Protein AF-A0A9E0ZSP9-F1 (afdb_monomer)

pLDDT: mean 90.33, std 8.53, range [64.0, 98.12]

Mean predicted aligned error: 5.54 Å

Solvent-accessible surface area (backbone atoms only — not comparable to full-atom values): 7535 Å² total; per-residue (Å²): 134,90,54,64,88,83,47,91,58,94,72,34,68,82,88,84,89,86,81,55,94,86,72,55,90,73,70,65,66,58,60,52,59,57,53,61,76,40,58,91,39,47,57,77,89,76,84,87,84,87,83,82,82,86,48,73,93,49,70,89,42,49,76,48,80,47,74,24,92,43,72,66,59,42,52,59,48,48,59,50,46,64,73,74,44,70,66,82,46,76,47,71,58,90,79,84,91,49,88,94,54,84,85,70,62,54,41,34,38,37,32,62

Nearest PDB structures (foldseek):
  8h26-assembly2_B  TM=4.231E-01  e=3.051E+00  Staphylococcus aureus subsp. aureus NCTC 8325
  4pg7-assembly1_A  TM=3.092E-01  e=1.329E+00  Staphylococcus aureus M1064
  7mxk-assembly1_A  TM=3.365E-01  e=2.862E+00  Corynebacterium glutamicum ATCC 13032

Radius of gyration: 17.58 Å; Cα contacts (8 Å, |Δi|>4): 89; chains: 1; bounding box: 42×25×49 Å

Foldseek 3Di:
DDAPVRDPDPQADDDDDDDDPVRDDDDVVVVVVVCVVCPVRHRPPDDDDDDPPPCVVQNPWDKDKDWAQDPVRVVVVVVVDVVPHDWPDKDWDDDDDDPVPPRGTGIMMTID

Structure (mmCIF, N/CA/C/O backbone):
data_AF-A0A9E0ZSP9-F1
#
_entry.id   AF-A0A9E0ZSP9-F1
#
loop_
_atom_site.group_PDB
_atom_site.id
_atom_site.type_symbol
_atom_site.label_atom_id
_atom_site.label_alt_id
_atom_site.label_comp_id
_atom_site.label_asym_id
_atom_site.label_entity_id
_atom_site.label_seq_id
_atom_site.pdbx_PDB_ins_code
_atom_site.Cartn_x
_atom_site.Cartn_y
_atom_site.Cartn_z
_atom_site.occupancy
_atom_site.B_iso_or_equiv
_atom_site.auth_seq_id
_atom_site.auth_comp_id
_atom_site.auth_asym_id
_atom_site.auth_atom_id
_atom_site.pdbx_PDB_model_num
ATOM 1 N N . MET A 1 1 ? 10.870 -1.294 -31.245 1.00 64.00 1 MET A N 1
ATOM 2 C CA . MET A 1 1 ? 9.945 -0.414 -30.499 1.00 64.00 1 MET A CA 1
ATOM 3 C C . MET A 1 1 ? 10.780 0.330 -29.470 1.00 64.00 1 MET A C 1
ATOM 5 O O . MET A 1 1 ? 11.561 -0.335 -28.803 1.00 64.00 1 MET A O 1
ATOM 9 N N . LEU A 1 2 ? 10.692 1.660 -29.412 1.00 67.56 2 LEU A N 1
ATOM 10 C CA . LEU A 1 2 ? 11.401 2.477 -28.413 1.00 67.56 2 LEU A CA 1
ATOM 11 C C . LEU A 1 2 ? 10.712 2.337 -27.046 1.00 67.56 2 LEU A C 1
ATOM 13 O O . LEU A 1 2 ? 9.494 2.145 -27.013 1.00 67.56 2 LEU A O 1
ATOM 17 N N . LYS A 1 3 ? 11.468 2.403 -25.944 1.00 69.12 3 LYS A N 1
ATOM 18 C CA . LYS A 1 3 ? 10.939 2.241 -24.576 1.00 69.12 3 LYS A CA 1
ATOM 19 C C . LYS A 1 3 ? 10.797 3.590 -23.859 1.00 69.12 3 LYS A C 1
ATOM 21 O O . LYS A 1 3 ? 11.527 4.538 -24.143 1.00 69.12 3 LYS A O 1
ATOM 26 N N . GLU A 1 4 ? 9.866 3.675 -22.907 1.00 69.06 4 GLU A N 1
ATOM 27 C CA . GLU A 1 4 ? 9.772 4.832 -22.005 1.00 69.06 4 GLU A CA 1
ATOM 28 C C . GLU A 1 4 ? 11.056 4.954 -21.172 1.00 69.06 4 GLU A C 1
ATOM 30 O O . GLU A 1 4 ? 11.565 3.956 -20.663 1.00 69.06 4 GLU A O 1
ATOM 35 N N . GLY A 1 5 ? 11.592 6.172 -21.073 1.00 70.38 5 GLY A N 1
ATOM 36 C CA . GLY A 1 5 ? 12.913 6.457 -20.495 1.00 70.38 5 GLY A CA 1
ATOM 37 C C . GLY A 1 5 ? 13.996 6.734 -21.546 1.00 70.38 5 GLY A C 1
ATOM 38 O O . GLY A 1 5 ? 14.915 7.497 -21.270 1.00 70.38 5 GLY A O 1
ATOM 39 N N . GLU A 1 6 ? 13.851 6.206 -22.768 1.00 78.06 6 GLU A N 1
ATOM 40 C CA . GLU A 1 6 ? 14.659 6.603 -23.938 1.00 78.06 6 GLU A CA 1
ATOM 41 C C . GLU A 1 6 ? 14.008 7.786 -24.671 1.00 78.06 6 GLU A C 1
ATOM 43 O O . GLU A 1 6 ? 14.679 8.718 -25.111 1.00 78.06 6 GLU A O 1
ATOM 48 N N . ILE A 1 7 ? 12.676 7.760 -24.759 1.00 77.12 7 ILE A N 1
ATOM 49 C CA . ILE A 1 7 ? 11.818 8.856 -25.214 1.00 77.12 7 ILE A CA 1
ATOM 50 C C . ILE A 1 7 ? 10.584 8.934 -24.306 1.00 77.12 7 ILE A C 1
ATOM 52 O O . ILE A 1 7 ? 10.183 7.930 -23.715 1.00 77.12 7 ILE A O 1
ATOM 56 N N . ARG A 1 8 ? 9.955 10.112 -24.200 1.00 75.00 8 ARG A N 1
ATOM 57 C CA . ARG A 1 8 ? 8.675 10.256 -23.487 1.00 75.00 8 ARG A CA 1
ATOM 58 C C . ARG A 1 8 ? 7.550 9.658 -24.332 1.00 75.00 8 ARG A C 1
ATOM 60 O O . ARG A 1 8 ? 7.362 10.116 -25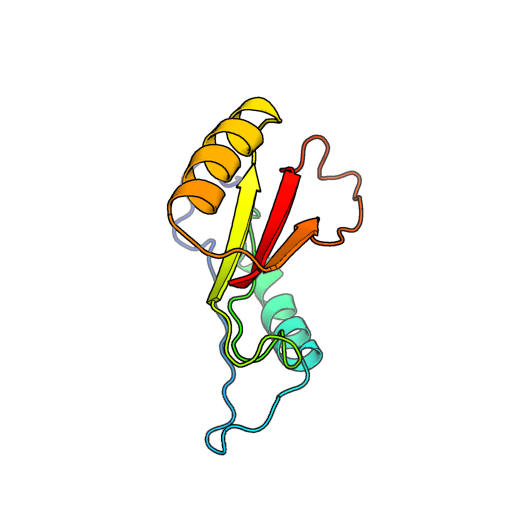.460 1.00 75.00 8 ARG A O 1
ATOM 67 N N . ILE A 1 9 ? 6.774 8.711 -23.796 1.00 71.56 9 ILE A N 1
ATOM 68 C CA . ILE A 1 9 ? 5.617 8.108 -24.486 1.00 71.56 9 ILE A CA 1
ATOM 69 C C . ILE A 1 9 ? 4.320 8.560 -23.788 1.00 71.56 9 ILE A C 1
ATOM 71 O O . ILE A 1 9 ? 3.887 7.965 -22.803 1.00 71.56 9 ILE A O 1
ATOM 75 N N . PRO A 1 10 ? 3.630 9.606 -24.291 1.00 64.44 10 PRO A N 1
ATOM 76 C CA . PRO A 1 10 ? 2.458 10.176 -23.616 1.00 64.44 10 PRO A CA 1
ATOM 77 C C . PRO A 1 10 ? 1.282 9.201 -23.445 1.00 64.44 10 PRO A C 1
ATOM 79 O O . PRO A 1 10 ? 0.421 9.421 -22.599 1.00 64.44 10 PRO A O 1
ATOM 82 N N . SER A 1 11 ? 1.223 8.139 -24.256 1.00 67.50 11 SER A N 1
ATOM 83 C CA . SER A 1 11 ? 0.122 7.171 -24.318 1.00 67.50 11 SER A CA 1
ATOM 84 C C . SER A 1 11 ? 0.315 5.910 -23.458 1.00 67.50 11 SER A C 1
ATOM 86 O O . SER A 1 11 ? -0.464 4.972 -23.603 1.00 67.50 11 SER A O 1
ATOM 88 N N . GLY A 1 12 ? 1.313 5.884 -22.566 1.00 71.19 12 GLY A N 1
ATOM 89 C CA . GLY A 1 12 ? 1.726 4.706 -21.784 1.00 71.19 12 GLY A CA 1
ATOM 90 C C . GLY A 1 12 ? 0.933 4.391 -20.504 1.00 71.19 12 GLY A C 1
ATOM 91 O O . GLY A 1 12 ? 1.412 3.613 -19.678 1.00 71.19 12 GLY A O 1
ATOM 92 N N . CYS A 1 13 ? -0.238 5.007 -20.299 1.00 80.06 13 CYS A N 1
ATOM 93 C CA . CYS A 1 13 ? -1.022 4.886 -19.064 1.00 80.06 13 CYS A CA 1
ATOM 94 C C . CYS A 1 13 ? -2.442 4.362 -19.320 1.00 80.06 13 CYS A C 1
ATOM 96 O O . CYS A 1 13 ? -3.061 4.632 -20.355 1.00 80.06 13 CYS A O 1
ATOM 98 N N . ALA A 1 14 ? -2.982 3.650 -18.332 1.00 86.31 14 ALA A N 1
ATOM 99 C CA . ALA A 1 14 ? -4.343 3.133 -18.347 1.00 86.31 14 ALA A CA 1
ATOM 100 C C . ALA A 1 14 ? -4.913 3.062 -16.921 1.00 86.31 14 ALA A C 1
ATOM 102 O O . ALA A 1 14 ? -4.162 2.947 -15.953 1.00 86.31 14 ALA A O 1
ATOM 103 N N . ILE A 1 15 ? -6.238 3.158 -16.796 1.00 89.75 15 ILE A N 1
ATOM 104 C CA . ILE A 1 15 ? -6.941 3.139 -15.511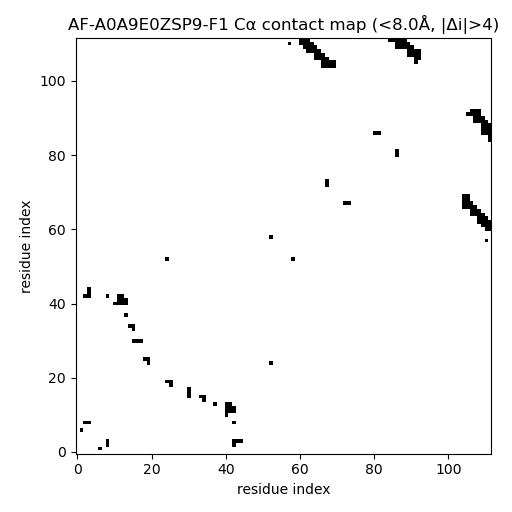 1.00 89.75 15 ILE A CA 1
ATOM 105 C C . ILE A 1 15 ? -8.264 2.385 -15.636 1.00 89.75 15 ILE A C 1
ATOM 107 O O . ILE A 1 15 ? -8.994 2.556 -16.613 1.00 89.75 15 ILE A O 1
ATOM 111 N N . ALA A 1 16 ? -8.579 1.575 -14.627 1.00 92.56 16 ALA A N 1
ATOM 112 C CA . ALA A 1 16 ? -9.874 0.935 -14.437 1.00 92.56 16 ALA A CA 1
ATOM 113 C C . ALA A 1 16 ? -10.388 1.242 -13.028 1.00 92.56 16 ALA A C 1
ATOM 115 O O . ALA A 1 16 ? -9.603 1.343 -12.086 1.00 92.56 16 ALA A O 1
ATOM 116 N N . ALA A 1 17 ? -11.706 1.350 -12.878 1.00 94.44 17 ALA A N 1
ATOM 117 C CA . ALA A 1 17 ? -12.355 1.517 -11.585 1.00 94.44 17 ALA A CA 1
ATOM 118 C C . ALA A 1 17 ? -13.661 0.719 -11.547 1.00 94.44 17 ALA A C 1
ATOM 120 O O . ALA A 1 17 ? -14.373 0.628 -12.547 1.00 94.44 17 ALA A O 1
ATOM 121 N N . ILE A 1 18 ? -13.970 0.147 -10.385 1.00 95.06 18 ILE A N 1
ATOM 122 C CA . ILE A 1 18 ? -15.218 -0.571 -10.116 1.00 95.06 18 ILE A CA 1
ATOM 123 C C . ILE A 1 18 ? -15.702 -0.135 -8.732 1.00 95.06 18 ILE A C 1
ATOM 125 O O . ILE A 1 18 ? -14.909 -0.054 -7.796 1.00 95.06 18 ILE A O 1
ATOM 129 N N . ILE A 1 19 ? -16.999 0.143 -8.606 1.00 95.00 19 ILE A N 1
ATOM 130 C CA . ILE A 1 19 ? -17.643 0.507 -7.340 1.00 95.00 19 ILE A CA 1
ATOM 131 C C . ILE A 1 19 ? -19.014 -0.166 -7.241 1.00 95.00 19 ILE A C 1
ATOM 133 O O . ILE A 1 19 ? -19.806 -0.113 -8.184 1.00 95.00 19 ILE A O 1
ATOM 137 N N . ASP A 1 20 ? -19.319 -0.773 -6.093 1.00 94.31 20 ASP A N 1
ATOM 138 C CA . ASP A 1 20 ? -20.687 -1.181 -5.774 1.00 94.31 20 ASP A CA 1
ATOM 139 C C . ASP A 1 20 ? -21.427 0.002 -5.137 1.00 94.31 20 ASP A C 1
ATOM 141 O O . ASP A 1 20 ? -21.125 0.432 -4.023 1.00 94.31 20 ASP A O 1
ATOM 145 N N . ARG A 1 21 ? -22.440 0.525 -5.835 1.00 95.44 21 ARG A N 1
ATOM 146 C CA . ARG A 1 21 ? -23.253 1.661 -5.368 1.00 95.44 21 ARG A CA 1
ATOM 147 C C . ARG A 1 21 ? -24.085 1.357 -4.117 1.00 95.44 21 ARG A C 1
ATOM 149 O O . ARG A 1 21 ? -24.598 2.287 -3.505 1.00 95.44 21 ARG A O 1
ATOM 156 N N . LYS A 1 22 ? -24.240 0.084 -3.745 1.00 95.75 22 LYS A N 1
ATOM 157 C CA . LYS A 1 22 ? -24.868 -0.356 -2.491 1.00 95.75 22 LYS A CA 1
ATOM 158 C C . LYS A 1 22 ? -23.862 -0.444 -1.336 1.00 95.75 22 LYS A C 1
ATOM 160 O O . LYS A 1 22 ? -24.256 -0.830 -0.241 1.00 95.75 22 LYS A O 1
ATOM 165 N N . GLY A 1 23 ? -22.585 -0.133 -1.576 1.00 90.25 23 GLY A N 1
ATOM 166 C CA . GLY A 1 23 ? -21.523 -0.151 -0.568 1.00 90.25 23 GLY A CA 1
ATOM 167 C C . GLY A 1 23 ? -21.072 -1.552 -0.155 1.00 90.25 23 GLY A C 1
ATOM 168 O O . GLY A 1 23 ? -20.453 -1.706 0.895 1.00 90.25 23 GLY A O 1
ATOM 169 N N . LYS A 1 24 ? -21.399 -2.589 -0.936 1.00 92.06 24 LYS A N 1
ATOM 170 C CA . LYS A 1 24 ? -20.969 -3.956 -0.624 1.00 92.06 24 LYS A CA 1
ATOM 171 C C . LYS A 1 24 ? -19.522 -4.189 -1.073 1.00 92.06 24 LYS A C 1
ATOM 173 O O . LYS A 1 24 ? -19.114 -3.639 -2.098 1.00 92.06 24 LYS A O 1
ATOM 178 N N . PRO A 1 25 ? -18.758 -5.033 -0.359 1.00 90.50 25 PRO A N 1
ATOM 179 C CA . PRO A 1 25 ? -17.434 -5.437 -0.806 1.00 90.50 25 PRO A CA 1
ATOM 180 C C . PRO A 1 25 ? -17.492 -6.134 -2.167 1.00 90.50 25 PRO A C 1
ATOM 182 O O . PRO A 1 25 ? -18.335 -7.003 -2.399 1.00 90.50 25 PRO A O 1
ATOM 185 N N . VAL A 1 26 ? -16.555 -5.781 -3.044 1.00 93.50 26 VAL A N 1
ATOM 186 C CA . VAL A 1 26 ? -16.318 -6.465 -4.318 1.00 93.50 26 VAL A CA 1
ATOM 187 C C . VAL A 1 26 ? -15.041 -7.285 -4.180 1.00 93.50 26 VAL A C 1
ATOM 189 O O . VAL A 1 26 ? -14.055 -6.821 -3.611 1.00 93.50 26 VAL A O 1
ATOM 192 N N . ASN A 1 27 ? -15.042 -8.513 -4.698 1.00 93.06 27 ASN A N 1
ATOM 193 C CA . ASN A 1 27 ? -13.837 -9.333 -4.706 1.00 93.06 27 ASN A CA 1
ATOM 194 C C . ASN A 1 27 ? -12.765 -8.692 -5.612 1.00 93.06 27 ASN A C 1
ATOM 196 O O . ASN A 1 27 ? -13.016 -8.434 -6.789 1.00 93.06 27 ASN A O 1
ATOM 200 N N . GLY A 1 28 ? -11.558 -8.480 -5.078 1.00 93.31 28 GLY A N 1
ATOM 201 C CA . GLY A 1 28 ? -10.461 -7.819 -5.796 1.00 93.31 28 GLY A CA 1
ATOM 202 C C . GLY A 1 28 ? -10.007 -8.529 -7.079 1.00 93.31 28 GLY A C 1
ATOM 203 O O . GLY A 1 28 ? -9.426 -7.893 -7.955 1.00 93.31 28 GLY A O 1
ATOM 204 N N . SER A 1 29 ? -10.314 -9.820 -7.250 1.00 95.06 29 SER A N 1
ATOM 205 C CA . SER A 1 29 ? -9.998 -10.548 -8.487 1.00 95.06 29 SER A CA 1
ATOM 206 C C . SER A 1 29 ? -10.639 -9.930 -9.734 1.00 95.06 29 SER A C 1
ATOM 208 O O . SER A 1 29 ? -10.066 -10.029 -10.817 1.00 95.06 29 SER A O 1
ATOM 210 N N . GLU A 1 30 ? -11.773 -9.242 -9.599 1.00 94.75 30 GLU A N 1
ATOM 211 C CA . GLU A 1 30 ? -12.466 -8.621 -10.730 1.00 94.75 30 GLU A CA 1
ATOM 212 C C . GLU A 1 30 ? -11.694 -7.414 -11.286 1.00 94.75 30 GLU A C 1
ATOM 214 O O . GLU A 1 30 ? -11.471 -7.322 -12.496 1.00 94.75 30 GLU A O 1
ATOM 219 N N . ILE A 1 31 ? -11.191 -6.524 -10.420 1.00 94.88 31 ILE A N 1
ATOM 220 C CA . ILE A 1 31 ? -10.370 -5.386 -10.869 1.00 94.88 31 ILE A CA 1
ATOM 221 C C . ILE A 1 31 ? -8.983 -5.839 -11.350 1.00 94.88 31 ILE A C 1
ATOM 223 O O . ILE A 1 31 ? -8.456 -5.274 -12.306 1.00 94.88 31 ILE A O 1
ATOM 227 N N . ILE A 1 32 ? -8.427 -6.907 -10.762 1.00 94.31 32 ILE A N 1
ATOM 228 C CA . ILE A 1 32 ? -7.163 -7.515 -11.210 1.00 94.31 32 ILE A CA 1
ATOM 229 C C . ILE A 1 32 ? -7.291 -8.061 -12.641 1.00 94.31 32 ILE A C 1
ATOM 231 O O . ILE A 1 32 ? -6.419 -7.814 -13.473 1.00 94.31 32 ILE A O 1
ATOM 235 N N . LYS A 1 33 ? -8.384 -8.764 -12.966 1.00 94.12 33 LYS A N 1
ATOM 236 C CA . LYS A 1 33 ? -8.643 -9.225 -14.343 1.00 94.12 33 LYS A CA 1
ATOM 237 C C . LYS A 1 33 ? -8.810 -8.050 -15.308 1.00 94.12 33 LYS A C 1
ATOM 239 O O . LYS A 1 33 ? -8.298 -8.102 -16.420 1.00 94.12 33 LYS A O 1
ATOM 244 N N . SER A 1 34 ? -9.501 -6.994 -14.877 1.00 92.50 34 SER A N 1
ATOM 245 C CA . SER A 1 34 ? -9.731 -5.795 -15.690 1.00 92.50 34 SER A CA 1
ATOM 246 C C . SER A 1 34 ? -8.421 -5.090 -16.067 1.00 92.50 34 SER A C 1
ATOM 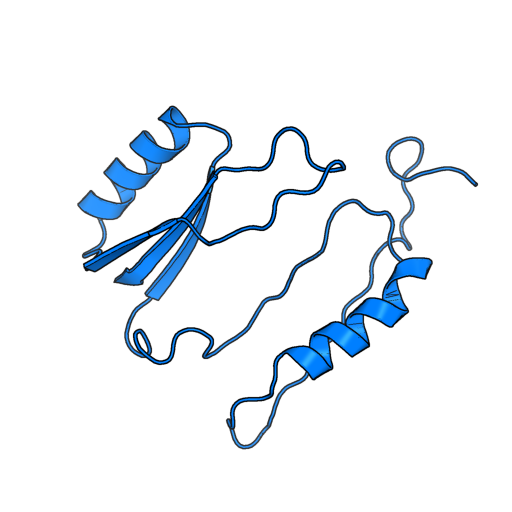248 O O . SER A 1 34 ? -8.187 -4.815 -17.244 1.00 92.50 34 SER A O 1
ATOM 250 N N . ILE A 1 35 ? -7.520 -4.864 -15.100 1.00 91.00 35 ILE A N 1
ATOM 251 C CA . ILE A 1 35 ? -6.249 -4.169 -15.364 1.00 91.00 35 ILE A CA 1
ATOM 252 C C . ILE A 1 35 ? -5.270 -5.011 -16.196 1.00 91.00 35 ILE A C 1
ATOM 254 O O . ILE A 1 35 ? -4.446 -4.452 -16.913 1.00 91.00 35 ILE A O 1
ATOM 258 N N . ALA A 1 36 ? -5.380 -6.345 -16.178 1.00 89.75 36 ALA A N 1
ATOM 259 C CA . ALA A 1 36 ? -4.523 -7.220 -16.983 1.00 89.75 36 ALA A CA 1
ATOM 260 C C . ALA A 1 36 ? -4.661 -6.974 -18.499 1.00 89.75 36 ALA A C 1
ATOM 262 O O . ALA A 1 36 ? -3.691 -7.142 -19.238 1.00 89.75 36 ALA A O 1
ATOM 263 N N . LEU A 1 37 ? -5.832 -6.514 -18.959 1.00 87.75 37 LEU A N 1
ATOM 264 C CA . LEU A 1 37 ? -6.073 -6.127 -20.357 1.00 87.75 37 LEU A CA 1
ATOM 265 C C . LEU A 1 37 ? -5.334 -4.842 -20.764 1.00 87.75 37 LEU A C 1
ATOM 267 O O . LEU A 1 37 ? -5.323 -4.474 -21.935 1.00 87.75 37 LEU A O 1
ATOM 271 N N . MET A 1 38 ? -4.736 -4.133 -19.806 1.00 87.88 38 MET A N 1
ATOM 272 C CA . MET A 1 38 ? -4.065 -2.856 -20.034 1.00 87.88 38 MET A CA 1
ATOM 273 C C . MET A 1 38 ? -2.552 -2.988 -20.235 1.00 87.88 38 MET A C 1
ATOM 275 O O . MET A 1 38 ? -1.896 -1.973 -20.464 1.00 87.88 38 MET A O 1
ATOM 279 N N . HIS 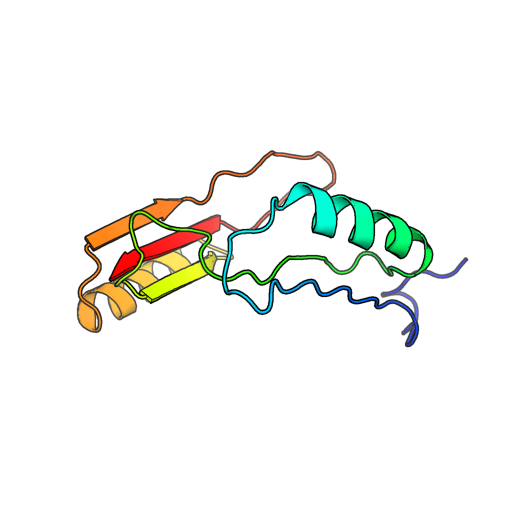A 1 39 ? -1.989 -4.202 -20.189 1.00 83.94 39 HIS A N 1
ATOM 280 C CA . HIS A 1 39 ? -0.548 -4.419 -20.365 1.00 83.94 39 HIS A CA 1
ATOM 281 C C . HIS A 1 39 ? -0.012 -3.853 -21.684 1.00 83.94 39 HIS A C 1
ATOM 283 O O . HIS A 1 39 ? 1.012 -3.176 -21.668 1.00 83.94 39 HIS A O 1
ATOM 289 N N . ASP A 1 40 ? -0.740 -4.021 -22.790 1.00 81.56 40 ASP A N 1
ATOM 290 C CA . ASP A 1 40 ? -0.323 -3.527 -24.113 1.00 81.56 40 ASP A CA 1
ATOM 291 C C . ASP A 1 40 ? -0.284 -1.993 -24.204 1.00 81.56 40 ASP A C 1
ATOM 293 O O . ASP A 1 40 ? 0.297 -1.426 -25.129 1.00 81.56 40 ASP A O 1
ATOM 297 N N . ARG A 1 41 ? -0.917 -1.307 -23.245 1.00 77.12 41 ARG A N 1
ATOM 298 C CA . ARG A 1 41 ? -0.921 0.155 -23.136 1.00 77.12 41 ARG A CA 1
ATOM 299 C C . ARG A 1 41 ? 0.089 0.682 -22.123 1.00 77.12 41 ARG A C 1
ATOM 301 O O . ARG A 1 41 ? 0.254 1.894 -22.046 1.00 77.12 41 ARG A O 1
ATOM 308 N N . SER A 1 42 ? 0.698 -0.184 -21.316 1.00 77.62 42 SER A N 1
ATOM 309 C CA . SER A 1 42 ? 1.563 0.228 -20.215 1.00 77.62 42 SER A CA 1
ATOM 310 C C . SER A 1 42 ? 2.998 0.439 -20.681 1.00 77.62 42 SER A C 1
ATOM 312 O O . SER A 1 42 ? 3.534 -0.332 -21.474 1.00 77.62 42 SER A O 1
ATOM 314 N N . ASN A 1 43 ? 3.648 1.464 -20.137 1.00 78.06 43 ASN A N 1
ATOM 315 C CA . ASN A 1 43 ? 5.077 1.703 -20.323 1.00 78.06 43 ASN A CA 1
ATOM 316 C C . ASN A 1 43 ? 5.972 1.031 -19.263 1.00 78.06 43 ASN A C 1
ATOM 318 O O . ASN A 1 43 ? 7.194 1.134 -19.343 1.00 78.06 43 ASN A O 1
ATOM 322 N N . GLY A 1 44 ? 5.382 0.338 -18.282 1.00 79.06 44 GLY A N 1
ATOM 323 C CA . GLY A 1 44 ? 6.119 -0.414 -17.265 1.00 79.06 44 GLY A CA 1
ATOM 324 C C . GLY A 1 44 ? 6.732 0.419 -16.134 1.00 79.06 44 GLY A C 1
ATOM 325 O O . GLY A 1 44 ? 7.486 -0.136 -15.341 1.00 79.06 44 GLY A O 1
ATOM 326 N N . LEU A 1 45 ? 6.405 1.713 -16.013 1.00 82.06 45 LEU A N 1
ATOM 327 C CA . LEU A 1 45 ? 6.911 2.560 -14.918 1.00 82.06 45 LEU A CA 1
ATOM 328 C C . LEU A 1 45 ? 6.308 2.223 -13.546 1.00 82.06 45 LEU A C 1
ATOM 330 O O . LEU A 1 45 ? 6.871 2.582 -12.515 1.00 82.06 45 LEU A O 1
ATOM 334 N N . GLY A 1 46 ? 5.161 1.547 -13.523 1.00 83.25 46 GLY A N 1
ATOM 335 C CA . GLY A 1 46 ? 4.506 1.136 -12.291 1.00 83.25 46 GLY A CA 1
ATOM 336 C C . GLY A 1 46 ? 3.018 0.876 -12.476 1.00 83.25 46 GLY A C 1
ATOM 337 O O . GLY A 1 46 ? 2.407 1.265 -13.471 1.00 83.25 46 GLY A O 1
ATOM 338 N N . GLY A 1 47 ? 2.434 0.205 -11.492 1.00 88.19 47 GLY A N 1
ATOM 339 C CA . GLY A 1 47 ? 1.006 -0.066 -11.409 1.00 88.19 47 GLY A CA 1
ATOM 340 C C . GLY A 1 47 ? 0.619 -0.335 -9.961 1.00 88.19 47 GLY A C 1
ATOM 341 O O . GLY A 1 47 ? 1.448 -0.766 -9.160 1.00 88.19 47 GLY A O 1
ATOM 342 N N . GLY A 1 48 ? -0.633 -0.063 -9.613 1.00 91.00 48 GLY A N 1
ATOM 343 C CA . GLY A 1 48 ? -1.119 -0.230 -8.250 1.00 91.00 48 GLY A CA 1
ATOM 344 C C . GLY A 1 48 ? -2.631 -0.107 -8.160 1.00 91.00 48 GLY A C 1
ATOM 345 O O . GLY A 1 48 ? -3.305 0.214 -9.139 1.00 91.00 48 GLY A O 1
ATOM 346 N N . PHE A 1 49 ? -3.153 -0.363 -6.965 1.00 93.19 49 PHE A N 1
ATOM 347 C CA . PHE A 1 49 ? -4.572 -0.240 -6.658 1.00 93.19 49 PHE A CA 1
ATOM 348 C C . PHE A 1 49 ? -4.763 0.761 -5.525 1.00 93.19 49 PHE A C 1
ATOM 350 O O . PHE A 1 49 ? -4.042 0.723 -4.531 1.00 93.19 49 PHE A O 1
ATOM 357 N N . ALA A 1 50 ? -5.778 1.605 -5.662 1.00 92.50 50 ALA A N 1
ATOM 358 C CA . ALA A 1 50 ? -6.390 2.300 -4.542 1.00 92.50 50 ALA A CA 1
ATOM 359 C C . ALA A 1 50 ? -7.727 1.611 -4.256 1.00 92.50 50 ALA A C 1
ATOM 361 O O . ALA A 1 50 ? -8.505 1.357 -5.179 1.00 92.50 50 ALA A O 1
ATOM 362 N N . ALA A 1 51 ? -7.977 1.268 -2.997 1.00 92.81 51 ALA A N 1
ATOM 363 C CA . ALA A 1 51 ? -9.165 0.524 -2.604 1.00 92.81 51 ALA A CA 1
ATOM 364 C C . ALA A 1 51 ? -9.669 0.982 -1.235 1.00 92.81 51 ALA A C 1
ATOM 366 O O . ALA A 1 51 ? -8.890 1.388 -0.375 1.00 92.81 51 ALA A O 1
ATOM 367 N N . TYR A 1 52 ? -10.981 0.875 -1.041 1.00 90.31 52 TYR A N 1
ATOM 368 C CA . TYR A 1 52 ? -11.662 1.201 0.209 1.00 90.31 52 TYR A CA 1
ATOM 369 C C . TYR A 1 52 ? -12.174 -0.077 0.872 1.00 90.31 52 TYR A C 1
ATOM 371 O O . TYR A 1 52 ? -12.616 -0.998 0.186 1.00 90.31 52 TYR A O 1
ATOM 379 N N . GLY A 1 53 ? -12.135 -0.124 2.207 1.00 90.12 53 GLY A N 1
ATOM 380 C CA . GLY A 1 53 ? -12.660 -1.256 2.981 1.00 90.12 53 GLY A CA 1
ATOM 381 C C . GLY A 1 53 ? -11.790 -2.517 2.947 1.00 90.12 53 GLY A C 1
ATOM 382 O O . GLY A 1 53 ? -12.306 -3.610 3.156 1.00 90.12 53 GLY A O 1
ATOM 383 N N . ILE A 1 54 ? -10.487 -2.379 2.678 1.00 92.38 54 ILE A N 1
ATOM 384 C CA . ILE A 1 54 ? -9.544 -3.512 2.618 1.00 92.38 54 ILE A CA 1
ATOM 385 C C . ILE A 1 54 ? -9.050 -3.992 3.994 1.00 92.38 54 ILE A C 1
ATOM 387 O O . ILE A 1 54 ? -8.441 -5.055 4.061 1.00 92.38 54 ILE A O 1
ATOM 391 N N . TYR A 1 55 ? -9.336 -3.240 5.062 1.00 93.94 55 TYR A N 1
ATOM 392 C CA . TYR A 1 55 ? -9.003 -3.571 6.454 1.00 93.94 55 TYR A CA 1
ATOM 393 C C . TYR A 1 55 ? -10.268 -3.547 7.324 1.00 93.94 55 TYR A C 1
ATOM 395 O O . TYR A 1 55 ? -10.521 -2.562 8.019 1.00 93.94 55 TYR A O 1
ATOM 403 N N . PRO A 1 56 ? -11.140 -4.569 7.242 1.00 92.69 56 PRO A N 1
ATOM 404 C CA . PRO A 1 56 ? -12.389 -4.599 8.007 1.00 92.69 56 PRO A CA 1
ATOM 405 C C . PRO A 1 56 ? -12.171 -4.600 9.528 1.00 92.69 56 PRO A C 1
ATOM 407 O O . PRO A 1 56 ? -13.003 -4.070 10.266 1.00 92.69 56 PRO A O 1
ATOM 410 N N . GLU A 1 57 ? -11.061 -5.167 9.993 1.00 94.81 57 GLU A N 1
ATOM 411 C CA . GLU A 1 57 ? -10.625 -5.159 11.389 1.00 94.81 57 GLU A CA 1
ATOM 412 C C . GLU A 1 57 ? -10.201 -3.763 11.882 1.00 94.81 57 GLU A C 1
ATOM 414 O O . GLU A 1 57 ? -10.400 -3.459 13.053 1.00 94.81 57 GLU A O 1
ATOM 419 N N . HIS A 1 58 ? -9.749 -2.893 10.972 1.00 94.75 58 HIS A N 1
ATOM 420 C CA . HIS A 1 58 ? -9.326 -1.509 11.227 1.00 94.75 58 HIS A CA 1
ATOM 421 C C . HIS A 1 58 ? -10.320 -0.483 10.658 1.00 94.75 58 HIS A C 1
ATOM 423 O O . HIS A 1 58 ? -9.952 0.595 10.200 1.00 94.75 58 HIS A O 1
ATOM 429 N N . LYS A 1 59 ? -11.620 -0.811 10.635 1.00 93.88 59 LYS A N 1
ATOM 430 C CA . LYS A 1 59 ? -12.655 0.010 9.968 1.00 93.88 59 LYS A CA 1
ATOM 431 C C . LYS A 1 59 ? -12.790 1.448 10.492 1.00 93.88 59 LYS A C 1
ATOM 433 O O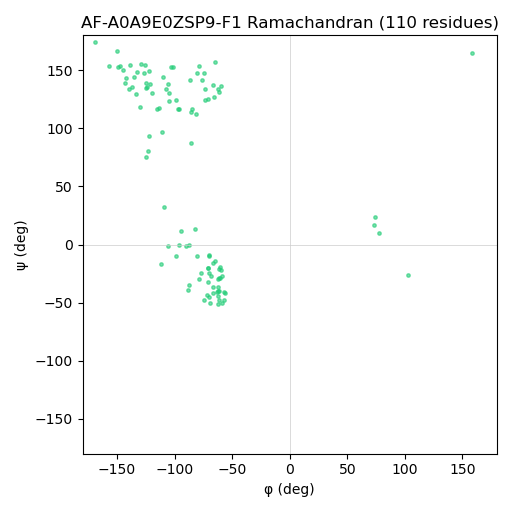 . LYS A 1 59 ? -13.389 2.274 9.808 1.00 93.88 59 LYS A O 1
ATOM 438 N N . ASN A 1 60 ? -12.340 1.698 11.720 1.00 94.62 60 ASN A N 1
ATOM 439 C CA . ASN A 1 60 ? -12.440 2.992 12.393 1.00 94.62 60 ASN A CA 1
ATOM 440 C C . ASN A 1 60 ? -11.091 3.721 12.453 1.00 94.62 60 ASN A C 1
ATOM 442 O O . ASN A 1 60 ? -11.053 4.841 12.957 1.00 94.62 60 ASN A O 1
ATOM 446 N N . ASP A 1 61 ? -10.031 3.101 11.940 1.00 94.94 61 ASP A N 1
ATOM 447 C CA . ASP A 1 61 ? -8.671 3.611 12.037 1.00 94.94 61 ASP A CA 1
ATOM 448 C C . ASP A 1 61 ? -8.291 4.264 10.706 1.00 94.94 61 ASP A C 1
ATOM 450 O O . ASP A 1 61 ? -8.770 3.883 9.628 1.00 94.94 61 ASP A O 1
ATOM 454 N N . TYR A 1 62 ? -7.387 5.234 10.755 1.00 93.44 62 TYR A N 1
ATOM 455 C CA . TYR A 1 62 ? -6.656 5.644 9.570 1.00 93.44 62 TYR A CA 1
ATOM 456 C C . TYR A 1 62 ? -5.582 4.608 9.256 1.00 93.44 62 TYR A C 1
ATOM 458 O O . TYR A 1 62 ? -4.922 4.085 10.146 1.00 93.44 62 TYR A O 1
ATOM 466 N N . ALA A 1 63 ? -5.376 4.338 7.967 1.00 95.12 63 ALA A N 1
ATOM 467 C CA . ALA A 1 63 ? -4.299 3.478 7.498 1.00 95.12 63 ALA A CA 1
ATOM 468 C C . ALA A 1 63 ? -3.290 4.298 6.688 1.00 95.12 63 ALA A C 1
ATOM 470 O O . ALA A 1 63 ? -3.618 4.819 5.620 1.00 95.12 63 ALA A O 1
ATOM 471 N N . PHE A 1 64 ? -2.048 4.367 7.161 1.00 96.25 64 PHE A N 1
ATOM 472 C CA . PHE A 1 64 ? -0.934 4.937 6.407 1.00 96.25 64 PHE A CA 1
ATOM 473 C C . PHE A 1 64 ? -0.150 3.816 5.735 1.00 96.25 64 PHE A C 1
ATOM 475 O O . PHE A 1 64 ? 0.434 2.992 6.429 1.00 96.25 64 PHE A O 1
ATOM 482 N N . HIS A 1 65 ? -0.098 3.783 4.401 1.00 96.69 65 HIS A N 1
ATOM 483 C CA . HIS A 1 65 ? 0.851 2.941 3.658 1.00 96.69 65 HIS A CA 1
ATOM 484 C C . HIS A 1 65 ? 2.065 3.771 3.288 1.00 96.69 65 HIS A C 1
ATOM 486 O O . HIS A 1 65 ? 1.945 4.738 2.537 1.00 96.69 65 HIS A O 1
ATOM 492 N N . VAL A 1 66 ? 3.229 3.395 3.810 1.00 97.50 66 VAL A N 1
ATOM 493 C CA . VAL A 1 66 ? 4.472 4.138 3.603 1.00 97.50 66 VAL A CA 1
ATOM 494 C C . VAL A 1 66 ? 5.524 3.220 3.000 1.00 97.50 66 VAL A C 1
ATOM 496 O O . VAL A 1 66 ? 5.681 2.068 3.402 1.00 97.50 66 VAL A O 1
ATOM 499 N N . PHE A 1 67 ? 6.217 3.742 1.995 1.00 96.31 67 PHE A 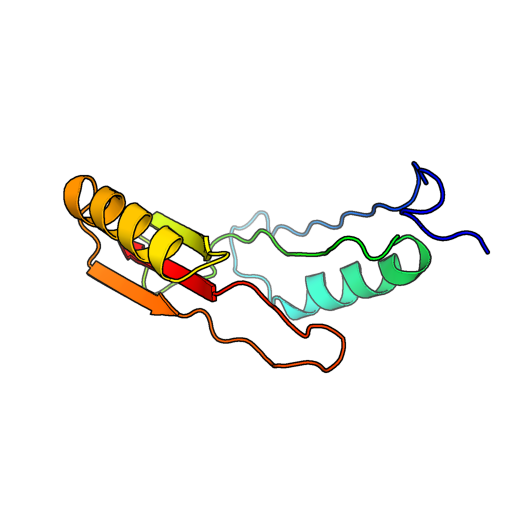N 1
ATOM 500 C CA . PHE A 1 67 ? 7.222 3.044 1.211 1.00 96.31 67 PHE A CA 1
ATOM 501 C C . PHE A 1 67 ? 8.551 3.741 1.487 1.00 96.31 67 PHE A C 1
ATOM 503 O O . PHE A 1 67 ? 8.686 4.931 1.207 1.00 96.31 67 PHE A O 1
ATOM 510 N N . TYR A 1 68 ? 9.502 3.021 2.072 1.00 97.25 68 TYR A N 1
ATOM 511 C CA . TYR A 1 68 ? 10.781 3.581 2.491 1.00 97.25 68 TYR A CA 1
ATOM 512 C C . TYR A 1 68 ? 11.917 3.120 1.588 1.00 97.25 68 TYR A C 1
ATOM 514 O O . TYR A 1 68 ? 12.076 1.924 1.337 1.00 97.25 68 TYR A O 1
ATOM 522 N N . ASP A 1 69 ? 12.756 4.069 1.182 1.00 95.19 69 ASP A N 1
ATOM 523 C CA . ASP A 1 69 ? 13.982 3.786 0.432 1.00 95.19 69 ASP A CA 1
ATOM 524 C C . ASP A 1 69 ? 15.108 3.253 1.333 1.00 95.19 69 ASP A C 1
ATOM 526 O O . ASP A 1 69 ? 16.005 2.552 0.867 1.00 95.19 69 ASP A O 1
ATOM 530 N N . SER A 1 70 ? 15.075 3.568 2.635 1.00 95.94 70 SER A N 1
ATOM 531 C CA . SER A 1 70 ? 16.095 3.138 3.595 1.00 95.94 70 SER A CA 1
ATOM 532 C C . SER A 1 70 ? 15.549 2.964 5.015 1.00 95.94 70 SER A C 1
ATOM 534 O O . SER A 1 70 ? 14.451 3.415 5.354 1.00 95.94 70 SER A O 1
ATOM 536 N N . LYS A 1 71 ? 16.341 2.312 5.874 1.00 95.88 71 LYS A N 1
ATOM 537 C CA . LYS A 1 71 ? 16.009 2.133 7.296 1.00 95.88 71 LYS A CA 1
ATOM 538 C C . LYS A 1 71 ? 16.018 3.458 8.054 1.00 95.88 71 LYS A C 1
ATOM 540 O O . LYS A 1 71 ? 15.184 3.662 8.927 1.00 95.88 71 LYS A O 1
ATOM 545 N N . GLU A 1 72 ? 16.934 4.350 7.700 1.00 97.94 72 GLU A N 1
ATOM 546 C CA . GLU A 1 72 ? 17.079 5.679 8.294 1.00 97.94 72 GLU A CA 1
ATOM 547 C C . GLU A 1 72 ? 15.858 6.546 7.960 1.00 97.94 72 GLU A C 1
ATOM 549 O O . GLU A 1 72 ? 15.309 7.203 8.843 1.00 97.94 72 GLU A O 1
ATOM 554 N N . ALA A 1 73 ? 15.374 6.481 6.711 1.00 97.88 73 ALA A N 1
ATOM 555 C CA . ALA A 1 73 ? 14.141 7.150 6.298 1.00 97.88 73 ALA A CA 1
ATOM 556 C C . ALA A 1 73 ? 12.921 6.626 7.070 1.00 97.88 73 ALA A C 1
ATOM 558 O O . ALA A 1 73 ? 12.068 7.413 7.487 1.00 97.88 73 ALA A O 1
ATOM 559 N N . ARG A 1 74 ? 12.858 5.307 7.306 1.00 97.75 74 ARG A N 1
ATOM 560 C CA . ARG A 1 74 ? 11.810 4.716 8.142 1.00 97.75 74 ARG A CA 1
ATOM 561 C C . ARG A 1 74 ? 11.876 5.232 9.571 1.00 97.75 74 ARG A C 1
ATOM 563 O O . ARG A 1 74 ? 10.866 5.719 10.058 1.00 97.75 74 ARG A O 1
ATOM 570 N N . GLN A 1 75 ? 13.045 5.183 10.207 1.00 98.06 75 GLN A N 1
ATOM 571 C CA . GLN A 1 75 ? 13.206 5.629 11.590 1.00 98.06 75 GLN A CA 1
ATOM 572 C C . GLN A 1 75 ? 12.777 7.093 11.765 1.00 98.06 75 GLN A C 1
ATOM 574 O O . GLN A 1 75 ? 11.980 7.394 12.647 1.00 98.06 75 GLN A O 1
ATOM 579 N N . ALA A 1 76 ? 13.235 7.990 10.888 1.00 98.12 76 ALA A N 1
ATOM 580 C CA . ALA A 1 76 ? 12.857 9.402 10.947 1.00 98.12 76 ALA A CA 1
ATOM 581 C C . ALA A 1 76 ? 11.341 9.615 10.757 1.00 98.12 76 ALA A C 1
ATOM 583 O O . ALA A 1 76 ? 10.739 10.485 11.389 1.00 98.12 76 ALA A O 1
ATOM 584 N N . CYS A 1 77 ? 10.706 8.818 9.895 1.00 98.00 77 CYS A N 1
ATOM 585 C CA . CYS A 1 77 ? 9.262 8.870 9.685 1.00 98.00 77 CYS A CA 1
ATOM 586 C C . CYS A 1 77 ? 8.480 8.305 10.879 1.00 98.00 77 CYS A C 1
ATOM 588 O O . CYS A 1 77 ? 7.508 8.924 11.302 1.00 98.00 77 CYS A O 1
ATOM 590 N N . GLU A 1 78 ? 8.905 7.176 11.443 1.00 97.62 78 GLU A N 1
ATOM 591 C CA . GLU A 1 78 ? 8.297 6.561 12.629 1.00 97.62 78 GLU A CA 1
ATOM 592 C C . GLU A 1 78 ? 8.402 7.482 13.853 1.00 97.62 78 GLU A C 1
ATOM 594 O O . GLU A 1 78 ? 7.421 7.650 14.574 1.00 97.62 78 GLU A O 1
ATOM 599 N N . GLU A 1 79 ? 9.537 8.166 14.043 1.00 98.00 79 GLU A N 1
ATOM 600 C CA . GLU A 1 79 ? 9.702 9.189 15.087 1.00 98.00 79 GLU A CA 1
ATOM 601 C C . GLU A 1 79 ? 8.660 10.313 14.962 1.00 98.00 79 GLU A C 1
ATOM 603 O O . GLU A 1 79 ? 8.098 10.760 15.965 1.00 98.00 79 GLU A O 1
ATOM 608 N N . PHE A 1 80 ? 8.362 10.756 13.737 1.00 97.81 80 PHE A N 1
ATOM 609 C CA . PHE A 1 80 ? 7.302 11.731 13.489 1.00 97.81 80 PHE A CA 1
ATOM 610 C C . PHE A 1 80 ? 5.912 11.128 13.738 1.00 97.81 80 PHE A C 1
ATOM 612 O O . PHE A 1 80 ? 5.109 11.713 14.465 1.00 97.81 80 PHE A O 1
ATOM 619 N N . LEU A 1 81 ? 5.620 9.959 13.162 1.00 97.00 81 LEU A N 1
ATOM 620 C CA . LEU A 1 81 ? 4.305 9.325 13.258 1.00 97.00 81 LEU A CA 1
ATOM 621 C C . LEU A 1 81 ? 3.921 9.052 14.714 1.00 97.00 81 LEU A C 1
ATOM 623 O O . LEU A 1 81 ? 2.863 9.493 15.147 1.00 97.00 81 LEU A O 1
ATOM 627 N N . PHE A 1 82 ? 4.795 8.421 15.497 1.00 96.81 82 PHE A N 1
ATOM 628 C CA . PHE A 1 82 ? 4.499 8.066 16.890 1.00 96.81 82 PHE A CA 1
ATOM 629 C C . PHE A 1 82 ? 4.436 9.269 17.832 1.00 96.81 82 PHE A C 1
ATOM 631 O O . PHE A 1 82 ? 3.844 9.188 18.906 1.00 96.81 82 PHE A O 1
ATOM 638 N N . LYS A 1 83 ? 5.024 10.405 17.446 1.00 97.81 83 LYS A N 1
ATOM 639 C CA . LYS A 1 83 ? 4.901 11.656 18.201 1.00 97.81 83 LYS A CA 1
ATOM 640 C C . LYS A 1 83 ? 3.570 12.366 17.949 1.00 97.81 83 LYS A C 1
ATOM 642 O O . LYS A 1 83 ? 3.109 13.112 18.812 1.00 97.81 83 LYS A O 1
ATOM 647 N N . HIS A 1 84 ? 2.993 12.194 16.762 1.00 97.06 84 HIS A N 1
ATOM 648 C CA . HIS A 1 84 ? 1.854 12.986 16.295 1.00 97.06 84 HIS A CA 1
ATOM 649 C C . HIS A 1 84 ? 0.546 12.195 16.170 1.00 97.06 84 HIS A C 1
ATOM 651 O O . HIS A 1 84 ? -0.517 12.813 16.121 1.00 97.06 84 HIS A O 1
ATOM 657 N N . PHE A 1 85 ? 0.610 10.865 16.156 1.00 96.06 85 PHE A N 1
ATOM 658 C CA . PHE A 1 85 ? -0.530 9.968 16.005 1.00 96.06 85 PHE A CA 1
ATOM 659 C C . PHE A 1 85 ? -0.477 8.850 17.049 1.00 96.06 85 PHE A C 1
ATOM 661 O O . PHE A 1 85 ? 0.601 8.390 17.429 1.00 96.06 85 PHE A O 1
ATOM 668 N N . ASN A 1 86 ? -1.649 8.384 17.477 1.00 96.31 86 ASN A N 1
ATOM 669 C CA . ASN A 1 86 ? -1.770 7.209 18.335 1.00 96.31 86 ASN A CA 1
ATOM 670 C C . ASN A 1 86 ? -1.792 5.963 17.450 1.00 96.31 86 ASN A C 1
ATOM 672 O O . ASN A 1 86 ? -2.853 5.530 17.029 1.00 96.31 86 ASN A O 1
ATOM 676 N N . ILE A 1 87 ? -0.618 5.426 17.125 1.00 97.25 87 ILE A N 1
ATOM 677 C CA . ILE A 1 87 ? -0.519 4.222 16.297 1.00 97.25 87 ILE A CA 1
ATOM 678 C C . ILE A 1 87 ? -0.652 2.975 17.175 1.00 97.25 87 ILE A C 1
ATOM 680 O O . ILE A 1 87 ? 0.214 2.713 18.010 1.00 97.25 87 ILE A O 1
ATOM 684 N N . ASP A 1 88 ? -1.701 2.188 16.942 1.00 95.06 88 ASP A N 1
ATOM 685 C CA . ASP A 1 88 ? -1.971 0.933 17.654 1.00 95.06 88 ASP A CA 1
ATOM 686 C C . ASP A 1 88 ? -1.279 -0.267 16.994 1.00 95.06 88 ASP A C 1
ATOM 688 O O . ASP A 1 88 ? -0.827 -1.194 17.671 1.00 95.06 88 ASP A O 1
ATOM 692 N N . VAL A 1 89 ? -1.177 -0.260 15.659 1.00 96.25 89 VAL A N 1
ATOM 693 C CA . VAL A 1 89 ? -0.563 -1.347 14.884 1.00 96.25 89 VAL A CA 1
ATOM 694 C C . VAL A 1 89 ? 0.396 -0.777 13.847 1.00 96.25 89 VAL A C 1
ATOM 696 O O . VAL A 1 89 ? 0.036 0.089 13.055 1.00 96.25 89 VAL A O 1
ATOM 699 N N . ALA A 1 90 ? 1.616 -1.312 13.825 1.00 97.12 90 ALA A N 1
ATOM 700 C CA . ALA A 1 90 ? 2.638 -1.026 12.827 1.00 97.12 90 ALA A CA 1
ATOM 701 C C . ALA A 1 90 ? 3.194 -2.349 12.301 1.00 97.12 90 ALA A C 1
ATOM 703 O O . ALA A 1 90 ? 3.764 -3.139 13.057 1.00 97.12 90 ALA A O 1
ATOM 704 N N . GLU A 1 91 ? 3.031 -2.611 11.009 1.00 96.75 91 GLU A N 1
ATOM 705 C CA . GLU A 1 91 ? 3.474 -3.873 10.427 1.00 96.75 91 GLU A CA 1
ATOM 706 C C . GLU A 1 91 ? 3.940 -3.734 8.983 1.00 96.75 91 GLU A C 1
ATOM 708 O O . GLU A 1 91 ? 3.514 -2.864 8.220 1.00 96.75 91 GLU A O 1
ATOM 713 N N . ARG A 1 92 ? 4.831 -4.640 8.586 1.00 96.56 92 ARG A N 1
ATOM 714 C CA . ARG A 1 92 ? 5.333 -4.710 7.219 1.00 96.56 92 ARG A CA 1
ATOM 715 C C . ARG A 1 92 ? 4.261 -5.284 6.296 1.00 96.56 92 ARG A C 1
ATOM 717 O O . ARG A 1 92 ? 3.697 -6.336 6.591 1.00 96.56 92 ARG A O 1
ATOM 724 N N . ILE A 1 93 ? 4.035 -4.657 5.142 1.00 95.81 93 ILE A N 1
ATOM 725 C CA . ILE A 1 93 ? 3.116 -5.200 4.136 1.00 95.81 93 ILE A CA 1
ATOM 726 C C . ILE A 1 93 ? 3.755 -6.449 3.504 1.00 95.81 93 ILE A C 1
ATOM 728 O O . ILE A 1 93 ? 4.873 -6.363 2.985 1.00 95.81 93 ILE A O 1
ATOM 732 N N . PRO A 1 94 ? 3.078 -7.613 3.511 1.00 94.06 94 PRO A N 1
ATOM 733 C CA . PRO A 1 94 ? 3.595 -8.812 2.866 1.00 94.06 94 PRO A CA 1
ATOM 734 C C . PRO A 1 94 ? 3.770 -8.610 1.358 1.00 94.06 94 PRO A C 1
ATOM 736 O O . PRO A 1 94 ? 2.852 -8.178 0.663 1.00 94.06 94 PRO A O 1
ATOM 739 N N . THR A 1 95 ? 4.941 -8.973 0.836 1.00 92.44 95 THR A N 1
ATOM 740 C CA . THR A 1 95 ? 5.249 -8.905 -0.597 1.00 92.44 95 THR A CA 1
ATOM 741 C C . THR A 1 95 ? 5.817 -10.224 -1.104 1.00 92.44 95 THR A C 1
ATOM 743 O O . THR A 1 95 ? 6.400 -11.015 -0.358 1.00 92.44 95 THR A O 1
ATOM 746 N N . LYS A 1 96 ? 5.660 -10.467 -2.407 1.00 91.94 96 LYS A N 1
ATOM 747 C CA . LYS A 1 96 ? 6.310 -11.574 -3.110 1.00 91.94 96 LYS A CA 1
ATOM 748 C C . LYS A 1 96 ? 7.542 -11.040 -3.835 1.00 91.94 96 LYS A C 1
ATOM 750 O O . LYS A 1 96 ? 7.421 -10.138 -4.658 1.00 91.94 96 LYS A O 1
ATOM 755 N N . LYS A 1 97 ? 8.713 -11.621 -3.564 1.00 90.00 97 LYS A N 1
ATOM 756 C CA . LYS A 1 97 ? 9.935 -11.316 -4.320 1.00 90.00 97 LYS A CA 1
ATOM 757 C C . LYS A 1 97 ? 9.803 -11.807 -5.761 1.00 90.00 97 LYS A C 1
ATOM 759 O O . LYS A 1 97 ? 9.330 -12.919 -5.996 1.00 90.00 97 LYS A O 1
ATOM 764 N N . VAL A 1 98 ? 10.249 -10.983 -6.700 1.00 90.56 98 VAL A N 1
ATOM 765 C CA . VAL A 1 98 ? 10.311 -11.293 -8.131 1.00 90.56 98 VAL A CA 1
ATOM 766 C C . VAL A 1 98 ? 11.659 -10.831 -8.673 1.00 90.56 98 VAL A C 1
ATOM 768 O O . VAL A 1 98 ? 12.178 -9.812 -8.231 1.00 90.56 98 VAL A O 1
ATOM 771 N N . GLU A 1 99 ? 12.226 -11.573 -9.621 1.00 89.81 99 GLU A N 1
ATOM 772 C CA . GLU A 1 99 ? 13.580 -11.318 -10.145 1.00 89.81 99 GLU A CA 1
ATOM 773 C C . GLU A 1 99 ? 13.721 -9.949 -10.819 1.00 89.81 99 GLU A C 1
ATOM 775 O O . GLU A 1 99 ? 14.789 -9.347 -10.797 1.00 89.81 99 GLU A O 1
ATOM 780 N N . SER A 1 100 ? 12.633 -9.417 -11.380 1.00 87.38 100 SER A N 1
ATOM 781 C CA . SER A 1 100 ? 12.624 -8.100 -12.019 1.00 87.38 100 SER A CA 1
ATOM 782 C C . SER A 1 100 ? 12.753 -6.934 -11.030 1.00 87.38 100 SER A C 1
ATOM 784 O O . SER A 1 100 ? 12.922 -5.798 -11.465 1.00 87.38 100 SER A O 1
ATOM 786 N N . ILE A 1 101 ? 12.653 -7.182 -9.718 1.00 87.00 101 ILE A N 1
ATOM 787 C CA . ILE A 1 101 ? 12.735 -6.161 -8.667 1.00 87.00 101 ILE A CA 1
ATOM 788 C C . ILE A 1 101 ? 13.877 -6.525 -7.713 1.00 87.00 101 ILE A C 1
ATOM 790 O O . ILE A 1 101 ? 13.692 -7.254 -6.740 1.00 87.00 101 IL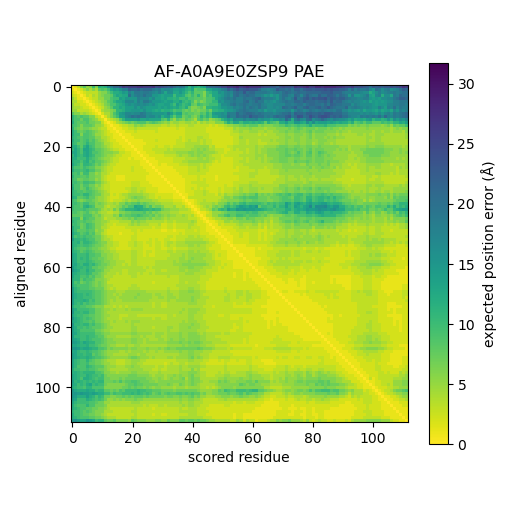E A O 1
ATOM 794 N N . ASN A 1 102 ? 15.063 -5.980 -7.990 1.00 84.00 102 ASN A N 1
ATOM 795 C CA . ASN A 1 102 ? 16.257 -6.209 -7.171 1.00 84.00 102 ASN A CA 1
ATOM 796 C C . ASN A 1 102 ? 16.205 -5.439 -5.843 1.00 84.00 102 ASN A C 1
ATOM 798 O O . ASN A 1 102 ? 16.421 -6.016 -4.781 1.00 84.00 102 ASN A O 1
ATOM 802 N N . ASN A 1 103 ? 15.868 -4.148 -5.908 1.00 84.88 103 ASN A N 1
ATOM 803 C CA . ASN A 1 103 ? 15.823 -3.242 -4.760 1.00 84.88 103 ASN A CA 1
ATOM 804 C C . ASN A 1 103 ? 14.421 -2.634 -4.650 1.00 84.88 103 ASN A C 1
ATOM 806 O O . ASN A 1 103 ? 14.172 -1.533 -5.130 1.00 84.88 103 ASN A O 1
ATOM 810 N N . GLY A 1 104 ? 13.487 -3.397 -4.082 1.00 88.75 104 GLY A N 1
ATOM 811 C CA . GLY A 1 104 ? 12.156 -2.888 -3.749 1.00 88.75 104 GLY A CA 1
ATOM 812 C C . GLY A 1 104 ? 12.174 -2.064 -2.453 1.00 88.75 104 GLY A C 1
ATOM 813 O O . GLY A 1 104 ? 13.021 -2.326 -1.595 1.00 88.75 104 GLY A O 1
ATOM 814 N N . PRO A 1 105 ? 11.243 -1.108 -2.284 1.00 93.00 105 PRO A N 1
ATOM 815 C CA . PRO A 1 105 ? 11.132 -0.328 -1.054 1.00 93.00 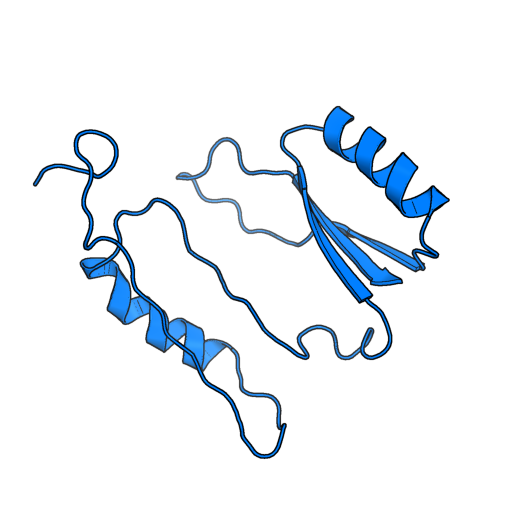105 PRO A CA 1
ATOM 816 C C . PRO A 1 105 ? 10.749 -1.212 0.139 1.00 93.00 105 PRO A C 1
ATOM 818 O O . PRO A 1 105 ? 10.138 -2.275 -0.020 1.00 93.00 105 PRO A O 1
ATOM 821 N N . ASP A 1 106 ? 11.063 -0.756 1.351 1.00 94.62 106 ASP A N 1
ATOM 822 C CA . ASP A 1 106 ? 10.521 -1.351 2.570 1.00 94.62 106 ASP A CA 1
ATOM 823 C C . ASP A 1 106 ? 9.121 -0.788 2.825 1.00 94.62 106 ASP A C 1
ATOM 825 O O . ASP A 1 106 ? 8.960 0.403 3.081 1.00 94.62 106 ASP A O 1
ATOM 829 N N . ILE A 1 107 ? 8.096 -1.631 2.704 1.00 96.38 107 ILE A N 1
ATOM 830 C CA . ILE A 1 107 ? 6.697 -1.193 2.709 1.00 96.38 107 ILE A CA 1
ATOM 831 C C . ILE A 1 107 ? 6.058 -1.528 4.051 1.00 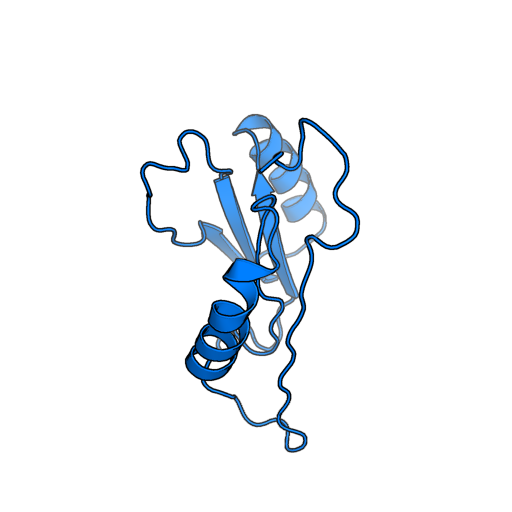96.38 107 ILE A C 1
ATOM 833 O O . ILE A 1 107 ? 6.029 -2.692 4.456 1.00 96.38 107 ILE A O 1
ATOM 837 N N . TRP A 1 108 ? 5.515 -0.515 4.715 1.00 98.00 108 TRP A N 1
ATOM 838 C CA . TRP A 1 108 ? 4.867 -0.628 6.017 1.00 98.00 108 TRP A CA 1
ATOM 839 C C . TRP A 1 108 ? 3.461 -0.052 5.986 1.00 98.00 108 TRP A C 1
ATOM 841 O O . TRP A 1 108 ? 3.139 0.818 5.171 1.00 98.00 108 TRP A O 1
ATOM 851 N N . ARG A 1 109 ? 2.626 -0.553 6.893 1.00 97.50 109 ARG A N 1
ATOM 852 C CA . ARG A 1 109 ? 1.322 0.012 7.198 1.00 97.50 109 ARG A CA 1
ATOM 853 C C . ARG A 1 109 ? 1.194 0.319 8.683 1.00 97.50 109 ARG A C 1
ATOM 855 O O . ARG A 1 109 ? 1.630 -0.477 9.514 1.00 97.50 109 ARG A O 1
ATOM 862 N N . TYR A 1 110 ? 0.591 1.464 8.976 1.00 97.94 110 TYR A N 1
ATOM 863 C CA . TYR A 1 110 ? 0.344 1.953 10.329 1.00 97.94 110 TYR A CA 1
ATOM 864 C C . TYR A 1 110 ? -1.143 2.244 10.498 1.00 97.94 110 TYR A C 1
ATOM 866 O O . TYR A 1 110 ? -1.733 2.860 9.606 1.00 97.94 110 TYR A O 1
ATOM 874 N N . PHE A 1 111 ? -1.715 1.814 11.619 1.00 97.62 111 PHE A N 1
ATOM 875 C CA . PHE A 1 111 ? -3.122 1.997 11.963 1.00 97.62 111 PHE A CA 1
ATOM 876 C C . PHE A 1 111 ? -3.259 2.800 13.255 1.00 97.62 111 PHE A C 1
ATOM 878 O O . PHE A 1 111 ? -2.589 2.470 14.236 1.00 97.62 111 PHE A O 1
ATOM 885 N N . GLY A 1 112 ? -4.098 3.839 13.239 1.00 93.62 112 GLY A N 1
ATOM 886 C CA . GLY A 1 112 ? -4.358 4.725 14.379 1.00 93.62 112 GLY A CA 1
ATOM 887 C C . GLY A 1 112 ? -5.305 5.876 14.069 1.00 93.62 112 GLY A C 1
ATOM 888 O O . GLY A 1 112 ? -5.830 5.921 12.933 1.00 93.62 112 GLY A O 1
#

Sequence (112 aa):
MLKEGEIRIPSGCAIAAIIDRKGKPVNGSEIIKSIALMHDRSNGLGGGFAAYGIYPEHKNDYAFHVFYDSKEARQACEEFLFKHFNIDVAERIPTKKVESINNGPDIWRYFG

Secondary structure (DSSP, 8-state):
-PPBTTB--TT---------TT-----THHHHHHHHTTGGG--SS------SS--GGGTTS-EEEEEESSHHHHHHHHHHHHHHS--SEEEEPP----TT-SS--EEEEEE-